Protein AF-A0A7V3TX67-F1 (afdb_monomer_lite)

Radius of gyration: 18.43 Å; chains: 1; bounding box: 28×33×55 Å

Secondary structure (DSSP, 8-state):
---HHHHTTSHHHHHHHHHHHHHHHHHHHHHH--PPTTHHHHHHTT-SS-EEEEESTHHHHHTHHHHHHHHHTT--EEEEEHHHHHHT--

Foldseek 3Di:
DDDPVRQCPDPVNVVVVCVVVVVVVVVVVVVVDDDDPPVVVCQLVCVDVEAELEDADPSLVVCVVVCVVCVVVVHHYDRDYPVVCVVPVD

Sequence (90 aa):
MASISELIRFEHVQDILAQPEAVERTAAALQKARPPEPFPADLASGRFRRLVLTGMGASFHALYPLHLSLTAHGAPSLVVETSELIHYQT

Structure (mmCIF, N/CA/C/O backbone):
data_AF-A0A7V3TX67-F1
#
_entry.id   AF-A0A7V3TX67-F1
#
loop_
_atom_site.group_PDB
_atom_site.id
_atom_site.type_symbol
_atom_site.label_atom_id
_atom_site.label_alt_id
_atom_site.label_comp_id
_atom_site.label_asym_id
_atom_site.label_entity_id
_atom_site.label_seq_id
_atom_site.pdbx_PDB_ins_code
_atom_site.Cartn_x
_atom_site.Cartn_y
_atom_site.Cartn_z
_atom_site.occupancy
_atom_site.B_iso_or_equiv
_atom_site.auth_seq_id
_atom_site.auth_comp_id
_atom_site.auth_asym_id
_atom_site.auth_atom_id
_atom_site.pdbx_PDB_model_num
ATOM 1 N N . MET A 1 1 ? 5.193 3.826 -34.968 1.00 78.94 1 MET A N 1
ATOM 2 C CA . MET A 1 1 ? 5.136 3.236 -33.610 1.00 78.94 1 MET A CA 1
ATOM 3 C C . MET A 1 1 ? 6.562 3.153 -33.096 1.00 78.94 1 MET A C 1
ATOM 5 O O . MET A 1 1 ? 7.427 2.843 -33.906 1.00 78.94 1 MET A O 1
ATOM 9 N N . ALA A 1 2 ? 6.817 3.474 -31.826 1.00 82.50 2 ALA A N 1
ATOM 10 C CA . ALA A 1 2 ? 8.154 3.331 -31.244 1.00 82.50 2 ALA A CA 1
ATOM 11 C C . ALA A 1 2 ? 8.536 1.845 -31.163 1.00 82.50 2 ALA A C 1
ATOM 13 O O . ALA A 1 2 ? 7.698 1.003 -30.837 1.00 82.50 2 ALA A 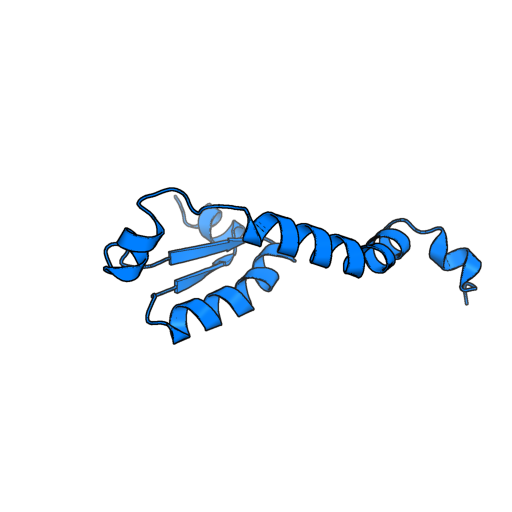O 1
ATOM 14 N N . SER A 1 3 ? 9.784 1.522 -31.480 1.00 93.62 3 SER A N 1
ATOM 15 C CA . SER A 1 3 ? 10.343 0.183 -31.312 1.00 93.62 3 SER A CA 1
ATOM 16 C C . SER A 1 3 ? 10.571 -0.139 -29.831 1.00 93.62 3 SER A C 1
ATOM 18 O O . SER A 1 3 ? 10.709 0.752 -28.994 1.00 93.62 3 SER A O 1
ATOM 20 N N . ILE A 1 4 ? 10.653 -1.430 -29.497 1.00 89.19 4 ILE A N 1
ATOM 21 C CA . ILE A 1 4 ? 10.885 -1.895 -28.117 1.00 89.19 4 ILE A CA 1
ATOM 22 C C . ILE A 1 4 ? 12.157 -1.267 -27.526 1.00 89.19 4 ILE A C 1
ATOM 24 O O . ILE A 1 4 ? 12.147 -0.789 -26.394 1.00 89.19 4 ILE A O 1
ATOM 28 N N . SER A 1 5 ? 13.236 -1.198 -28.310 1.00 91.81 5 SER A N 1
ATOM 29 C CA . SER A 1 5 ? 14.501 -0.586 -27.890 1.00 91.81 5 SER A CA 1
ATOM 30 C C . SER A 1 5 ? 14.374 0.907 -27.585 1.00 91.81 5 SER A C 1
ATOM 32 O O . SER A 1 5 ? 15.119 1.428 -26.761 1.00 91.81 5 SER A O 1
ATOM 34 N N . GLU A 1 6 ? 13.438 1.606 -28.228 1.00 94.38 6 GLU A N 1
ATOM 35 C CA . GLU A 1 6 ? 13.159 3.013 -27.938 1.00 94.38 6 GLU A CA 1
ATOM 36 C C . GLU A 1 6 ? 12.309 3.165 -26.674 1.00 94.38 6 GLU A C 1
ATOM 38 O O . GLU A 1 6 ? 12.567 4.080 -25.894 1.00 94.38 6 GLU A O 1
ATOM 43 N N . LEU A 1 7 ? 11.360 2.250 -26.442 1.00 93.94 7 LEU A N 1
ATOM 44 C CA . LEU A 1 7 ? 10.493 2.250 -25.260 1.00 93.94 7 LEU A CA 1
ATOM 45 C C . LEU A 1 7 ? 11.265 1.998 -23.959 1.00 93.94 7 LEU A C 1
ATOM 47 O O . LEU A 1 7 ? 11.017 2.671 -22.965 1.00 93.94 7 LEU A O 1
ATOM 51 N N . ILE A 1 8 ? 12.239 1.084 -23.968 1.00 94.94 8 ILE A N 1
ATOM 52 C CA . ILE A 1 8 ? 13.047 0.734 -22.781 1.00 94.94 8 ILE A CA 1
ATOM 53 C C . ILE A 1 8 ? 13.871 1.928 -22.258 1.00 94.94 8 ILE A C 1
ATOM 55 O O . ILE A 1 8 ? 14.342 1.915 -21.123 1.00 94.94 8 ILE A O 1
ATOM 59 N N . ARG A 1 9 ? 14.043 2.991 -23.053 1.00 94.12 9 ARG A N 1
ATOM 60 C CA . ARG A 1 9 ? 14.748 4.205 -22.617 1.00 94.12 9 ARG A CA 1
ATOM 61 C C . ARG A 1 9 ? 13.899 5.120 -21.736 1.00 94.12 9 ARG A C 1
ATOM 63 O O . ARG A 1 9 ? 14.458 6.028 -21.131 1.00 94.12 9 ARG A O 1
ATOM 70 N N . PHE A 1 10 ? 12.582 4.922 -21.677 1.00 96.75 10 PHE A N 1
ATOM 71 C CA . PHE A 1 10 ? 11.726 5.716 -20.804 1.00 96.75 10 PHE A CA 1
ATOM 72 C C . PHE A 1 10 ? 11.782 5.202 -19.366 1.00 96.75 10 PHE A C 1
ATOM 74 O O . PHE A 1 10 ? 11.595 4.014 -19.121 1.00 96.75 10 PHE A O 1
ATOM 81 N N . GLU A 1 11 ? 11.961 6.118 -18.416 1.00 96.81 11 GLU A N 1
ATOM 82 C CA . GLU A 1 11 ? 12.057 5.819 -16.981 1.00 96.81 11 GLU A CA 1
ATOM 83 C C . GLU A 1 11 ? 10.861 5.002 -16.472 1.00 96.81 11 GLU A C 1
ATOM 85 O O . GLU A 1 11 ? 11.047 3.924 -15.927 1.00 96.81 11 GLU A O 1
ATOM 90 N N . HIS A 1 12 ? 9.628 5.412 -16.786 1.00 94.88 12 HIS A N 1
ATOM 91 C CA . HIS A 1 12 ? 8.427 4.669 -16.379 1.00 94.88 12 HIS A CA 1
ATOM 92 C C . HIS A 1 12 ? 8.369 3.233 -16.936 1.00 94.88 12 HIS A C 1
ATOM 94 O O . HIS A 1 12 ? 7.774 2.354 -16.316 1.00 94.88 12 HIS A O 1
ATOM 100 N N . VAL A 1 13 ? 8.973 2.971 -18.104 1.00 97.12 13 VAL A N 1
ATOM 101 C CA . VAL A 1 13 ? 9.076 1.608 -18.650 1.00 97.12 13 VAL A CA 1
ATOM 102 C C . VAL A 1 13 ? 10.104 0.811 -17.858 1.00 97.12 13 VAL A C 1
ATOM 104 O O . VAL A 1 13 ? 9.844 -0.341 -17.525 1.00 97.12 13 VAL A O 1
ATOM 107 N N . GLN A 1 14 ? 11.243 1.415 -17.518 1.00 97.06 14 GLN A N 1
ATOM 108 C CA . GLN A 1 14 ? 12.249 0.781 -16.663 1.00 97.06 14 GLN A CA 1
ATOM 109 C C . GLN A 1 14 ? 11.683 0.466 -15.275 1.00 97.06 14 GLN A C 1
ATOM 111 O O . GLN A 1 14 ? 11.882 -0.646 -14.790 1.00 97.06 14 GLN A O 1
ATOM 116 N N . ASP A 1 15 ? 10.898 1.375 -14.695 1.00 97.06 15 ASP A N 1
ATOM 117 C CA . ASP A 1 15 ? 10.208 1.162 -13.422 1.00 97.06 15 ASP A CA 1
ATOM 118 C C . ASP A 1 15 ? 9.255 -0.032 -13.488 1.00 97.06 15 ASP A C 1
ATOM 120 O O . ASP A 1 15 ? 9.279 -0.883 -12.602 1.00 97.06 15 ASP A O 1
ATOM 124 N N . ILE A 1 16 ? 8.446 -0.142 -14.552 1.00 96.44 16 ILE A N 1
ATOM 125 C CA . ILE A 1 16 ? 7.553 -1.293 -14.767 1.00 96.44 16 ILE A CA 1
ATOM 126 C C . ILE A 1 16 ? 8.356 -2.591 -14.879 1.00 96.44 16 ILE A C 1
ATOM 128 O O . ILE A 1 16 ? 8.005 -3.589 -14.248 1.00 96.44 16 ILE A O 1
ATOM 132 N N . LEU A 1 17 ? 9.445 -2.584 -15.650 1.00 96.75 17 LEU A N 1
ATOM 133 C CA . LEU A 1 17 ? 10.302 -3.757 -15.826 1.00 96.75 17 LEU A CA 1
ATOM 134 C C . LEU A 1 17 ? 11.022 -4.161 -14.528 1.00 96.75 17 LEU A C 1
ATOM 136 O O . LEU A 1 17 ? 11.322 -5.340 -14.351 1.00 96.75 17 LEU A O 1
ATOM 140 N N . ALA A 1 18 ? 11.253 -3.220 -13.610 1.00 97.50 18 ALA A N 1
ATOM 141 C CA . ALA A 1 18 ? 11.848 -3.469 -12.300 1.00 97.50 18 ALA A CA 1
ATOM 142 C C . ALA A 1 18 ? 10.842 -3.961 -11.237 1.00 97.50 18 ALA A C 1
ATOM 144 O O . ALA A 1 18 ? 11.258 -4.406 -10.163 1.00 97.50 18 ALA A O 1
ATOM 145 N N . GLN A 1 19 ? 9.528 -3.916 -11.505 1.00 97.50 19 GLN A N 1
ATOM 146 C CA . GLN A 1 19 ? 8.498 -4.289 -10.524 1.00 97.50 19 GLN A CA 1
ATOM 147 C C . GLN A 1 19 ? 8.635 -5.711 -9.958 1.00 97.50 19 GLN A C 1
ATOM 149 O O . GLN A 1 19 ? 8.478 -5.842 -8.744 1.00 97.50 19 GLN A O 1
ATOM 154 N N . PRO A 1 20 ? 8.938 -6.768 -10.744 1.00 98.38 20 PRO A N 1
ATOM 155 C CA . PRO A 1 20 ? 9.054 -8.120 -10.193 1.00 98.38 20 PRO A CA 1
ATOM 156 C C . PRO A 1 20 ? 10.091 -8.199 -9.067 1.00 98.38 20 PRO A C 1
ATOM 158 O O . PRO A 1 20 ? 9.782 -8.645 -7.962 1.00 98.38 20 PRO A O 1
ATOM 161 N N . GLU A 1 21 ? 11.286 -7.653 -9.302 1.00 98.44 21 GLU A N 1
ATOM 162 C CA . GLU A 1 21 ? 12.356 -7.632 -8.304 1.00 98.44 21 GLU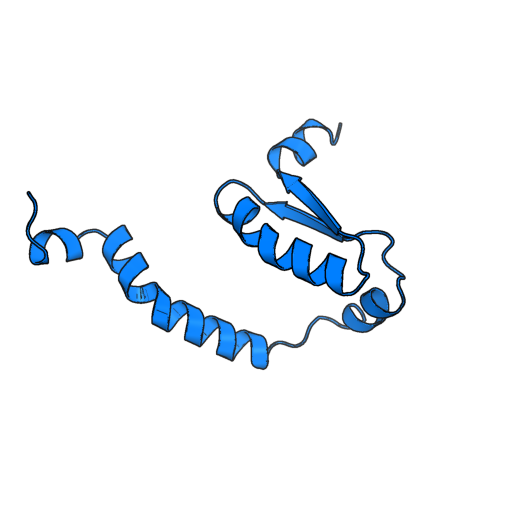 A CA 1
ATOM 163 C C . GLU A 1 21 ? 11.994 -6.737 -7.105 1.00 98.44 21 GLU A C 1
ATOM 165 O O . GLU A 1 21 ? 12.264 -7.079 -5.953 1.00 98.44 21 GLU A O 1
ATOM 170 N N . ALA A 1 22 ? 11.336 -5.597 -7.348 1.00 97.75 22 ALA A N 1
ATOM 171 C CA . ALA A 1 22 ? 10.876 -4.709 -6.283 1.00 97.75 22 ALA A CA 1
ATOM 172 C C . ALA A 1 22 ? 9.849 -5.392 -5.358 1.00 97.75 22 ALA A C 1
ATOM 174 O O . ALA A 1 22 ? 9.920 -5.230 -4.135 1.00 97.75 22 ALA A O 1
ATOM 175 N N . VAL A 1 23 ? 8.930 -6.189 -5.914 1.00 96.75 23 VAL A N 1
ATOM 176 C CA . VAL A 1 23 ? 7.936 -6.960 -5.152 1.00 96.75 23 VAL A CA 1
ATOM 177 C C . VAL A 1 23 ? 8.615 -8.058 -4.336 1.00 96.75 23 VAL A C 1
ATOM 179 O O . VAL A 1 23 ? 8.343 -8.173 -3.140 1.00 96.75 23 VAL A O 1
ATOM 182 N N . GLU A 1 24 ? 9.538 -8.816 -4.930 1.00 98.25 24 GLU A N 1
ATOM 183 C CA . GLU A 1 24 ? 10.299 -9.859 -4.227 1.00 98.25 24 GLU A CA 1
ATOM 184 C C . GLU A 1 24 ? 11.105 -9.288 -3.054 1.00 98.25 24 GLU A C 1
ATOM 186 O O . GLU A 1 24 ? 11.019 -9.789 -1.928 1.00 98.25 24 GLU A O 1
ATOM 191 N N . ARG A 1 25 ? 11.834 -8.187 -3.284 1.00 98.19 25 ARG A N 1
ATOM 192 C CA . ARG A 1 25 ? 12.594 -7.491 -2.235 1.00 98.19 25 ARG A CA 1
ATOM 193 C C . ARG A 1 25 ? 11.682 -6.978 -1.122 1.00 98.19 25 ARG A C 1
ATOM 195 O O . ARG A 1 25 ? 12.007 -7.144 0.055 1.00 98.19 25 ARG A O 1
ATOM 202 N N . THR A 1 26 ? 10.535 -6.400 -1.478 1.00 96.44 26 THR A N 1
ATOM 203 C CA . THR A 1 26 ? 9.540 -5.917 -0.509 1.00 96.44 26 THR A CA 1
ATOM 204 C C . THR A 1 26 ? 8.990 -7.059 0.339 1.00 96.44 26 THR A C 1
ATOM 206 O O . THR A 1 26 ? 8.972 -6.961 1.565 1.00 96.44 26 THR A O 1
ATOM 209 N N . ALA A 1 27 ? 8.602 -8.173 -0.284 1.00 96.56 27 ALA A N 1
ATOM 210 C CA . ALA A 1 27 ? 8.094 -9.342 0.424 1.00 96.56 27 ALA A CA 1
ATOM 211 C C . ALA A 1 27 ? 9.144 -9.926 1.384 1.00 96.56 27 ALA A C 1
ATOM 213 O O . ALA A 1 27 ? 8.843 -10.179 2.552 1.00 96.56 27 ALA A O 1
ATOM 214 N N . ALA A 1 28 ? 10.393 -10.069 0.932 1.00 97.56 28 ALA A N 1
ATOM 215 C CA . ALA A 1 28 ? 11.492 -10.556 1.762 1.00 97.56 28 ALA A CA 1
ATOM 216 C C . ALA A 1 28 ? 11.801 -9.625 2.950 1.00 97.56 28 ALA A C 1
ATOM 218 O O . ALA A 1 28 ? 12.150 -10.096 4.035 1.00 97.56 28 ALA A O 1
ATOM 219 N N . ALA A 1 29 ? 11.673 -8.307 2.768 1.00 96.81 29 ALA A N 1
ATOM 220 C CA . ALA A 1 29 ? 11.825 -7.336 3.847 1.00 96.81 29 ALA A CA 1
ATOM 221 C C . ALA A 1 29 ? 10.671 -7.428 4.859 1.00 96.81 29 ALA A C 1
ATOM 223 O O . ALA A 1 29 ? 10.918 -7.478 6.063 1.00 96.81 29 ALA A O 1
ATOM 224 N N . LEU A 1 30 ? 9.424 -7.523 4.386 1.00 94.00 30 LEU A N 1
ATOM 225 C CA . LEU A 1 30 ? 8.237 -7.625 5.240 1.00 94.00 30 LEU A CA 1
ATOM 226 C C . LEU A 1 30 ? 8.201 -8.919 6.061 1.00 94.00 30 LEU A C 1
ATOM 228 O O . LEU A 1 30 ? 7.772 -8.884 7.207 1.00 94.00 30 LEU A O 1
ATOM 232 N N . GLN A 1 31 ? 8.716 -10.035 5.537 1.00 94.38 31 GLN A N 1
ATOM 233 C CA . GLN A 1 31 ? 8.857 -11.283 6.306 1.00 94.38 31 GLN A CA 1
ATOM 234 C C . GLN A 1 31 ? 9.790 -11.145 7.519 1.00 94.38 31 GLN A C 1
ATOM 236 O O . GLN A 1 31 ? 9.654 -11.879 8.496 1.00 94.38 31 GLN A O 1
ATOM 241 N N . LYS A 1 32 ? 10.759 -10.225 7.454 1.00 94.75 32 LYS A N 1
ATOM 242 C CA . LYS A 1 32 ? 11.704 -9.940 8.546 1.00 94.75 32 LYS A CA 1
ATOM 243 C C . LYS A 1 32 ? 11.217 -8.811 9.450 1.00 94.75 32 LYS A C 1
ATOM 245 O O . LYS A 1 32 ? 11.678 -8.700 10.587 1.00 94.75 32 LYS A O 1
ATOM 250 N N . ALA A 1 33 ? 10.326 -7.963 8.942 1.00 92.56 33 ALA A N 1
ATOM 251 C CA . ALA A 1 33 ? 9.738 -6.876 9.697 1.00 92.56 33 ALA A CA 1
ATOM 252 C C . ALA A 1 33 ? 8.873 -7.437 10.828 1.00 92.56 33 ALA A C 1
ATOM 254 O O . ALA A 1 33 ? 8.122 -8.397 10.655 1.00 92.56 33 ALA A O 1
ATOM 255 N N . ARG A 1 34 ? 8.971 -6.815 12.001 1.00 90.31 34 ARG A N 1
ATOM 256 C CA . ARG A 1 34 ? 8.052 -7.075 13.105 1.00 90.31 34 ARG A CA 1
ATOM 257 C C . ARG A 1 34 ? 7.127 -5.874 13.231 1.00 90.31 34 ARG A C 1
ATOM 259 O O . ARG A 1 34 ? 7.639 -4.753 13.294 1.00 90.31 34 ARG A O 1
ATOM 266 N N . PRO A 1 35 ? 5.799 -6.071 13.243 1.00 87.81 35 PRO A N 1
ATOM 267 C CA . PRO A 1 35 ? 4.895 -4.985 13.581 1.00 87.81 35 PRO A CA 1
ATOM 268 C C . PRO A 1 35 ? 5.252 -4.451 14.978 1.00 87.81 35 PRO A C 1
ATOM 270 O O . PRO A 1 35 ? 5.700 -5.224 15.830 1.00 87.81 35 PRO A O 1
ATOM 273 N N . PRO A 1 36 ? 5.096 -3.141 15.224 1.00 88.19 36 PRO A N 1
ATOM 274 C CA . PRO A 1 36 ? 5.380 -2.579 16.533 1.00 88.19 36 PRO A CA 1
ATOM 275 C C . PRO A 1 36 ? 4.429 -3.189 17.561 1.00 88.19 36 PRO A C 1
ATOM 277 O O . PRO A 1 36 ? 3.212 -3.114 17.411 1.00 88.19 36 PRO A O 1
ATOM 280 N N . GLU A 1 37 ? 4.970 -3.776 18.621 1.00 89.50 37 GLU A N 1
ATOM 281 C CA . GLU A 1 37 ? 4.150 -4.167 19.764 1.00 89.50 37 GLU A CA 1
ATOM 282 C C . GLU A 1 37 ? 3.624 -2.906 20.472 1.00 89.50 37 GLU A C 1
ATOM 284 O O . GLU A 1 37 ? 4.364 -1.923 20.583 1.00 89.50 37 GLU A O 1
ATOM 289 N N . PRO A 1 38 ? 2.366 -2.889 20.954 1.00 90.06 38 PRO A N 1
ATOM 290 C CA . PRO A 1 38 ? 1.423 -4.011 21.065 1.00 90.06 38 PRO A CA 1
ATOM 291 C C . PRO A 1 38 ? 0.415 -4.134 19.899 1.00 90.06 38 PRO A C 1
ATOM 293 O O . PRO A 1 38 ? -0.652 -4.725 20.067 1.00 90.06 38 PRO A O 1
ATOM 296 N N . PHE A 1 39 ? 0.694 -3.557 18.724 1.00 90.12 39 PHE A N 1
ATOM 297 C CA . PHE A 1 39 ? -0.299 -3.390 17.654 1.00 90.12 39 PHE A CA 1
ATOM 298 C C . PHE A 1 39 ? -1.021 -4.683 17.230 1.00 90.12 39 PHE A C 1
ATOM 300 O O . PHE A 1 39 ? -2.249 -4.643 17.125 1.00 90.12 39 PHE A O 1
ATOM 307 N N . PRO A 1 40 ? -0.346 -5.833 17.017 1.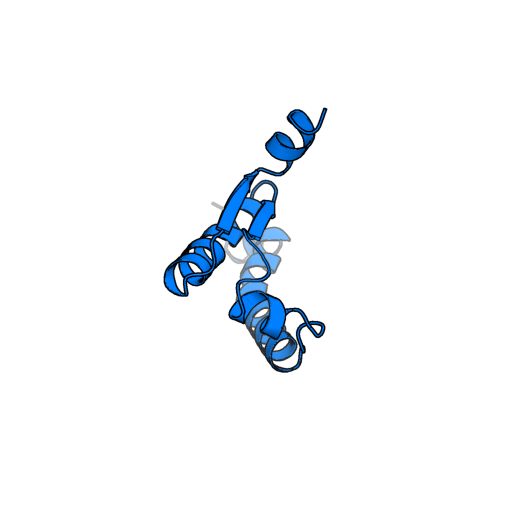00 89.19 40 PRO A N 1
ATOM 308 C CA . PRO A 1 40 ? -1.038 -7.064 16.630 1.00 89.19 40 PRO A CA 1
ATOM 309 C C . PRO A 1 40 ? -2.035 -7.541 17.689 1.00 89.19 40 PRO A C 1
ATOM 311 O O . PRO A 1 40 ? -3.147 -7.945 17.353 1.00 89.19 40 PRO A O 1
ATOM 314 N N . ALA A 1 41 ? -1.657 -7.461 18.968 1.00 90.75 41 ALA A N 1
ATOM 315 C CA . ALA A 1 41 ? -2.510 -7.857 20.082 1.00 90.75 41 ALA A CA 1
ATOM 316 C C . ALA A 1 41 ? -3.696 -6.895 20.258 1.00 90.75 41 ALA A C 1
ATOM 318 O O . ALA A 1 41 ? -4.833 -7.328 20.454 1.00 90.75 41 ALA A O 1
ATOM 319 N N . ASP A 1 42 ? -3.457 -5.591 20.131 1.00 91.75 42 ASP A N 1
ATOM 320 C CA . ASP A 1 42 ? -4.506 -4.570 20.181 1.00 91.75 42 ASP A CA 1
ATOM 321 C C . ASP A 1 42 ? -5.505 -4.726 19.019 1.00 91.75 42 ASP A C 1
ATOM 323 O O . ASP A 1 42 ? -6.715 -4.580 19.205 1.00 91.75 42 ASP A O 1
ATOM 327 N N . LEU A 1 43 ? -5.019 -5.080 17.826 1.00 88.81 43 LEU A N 1
ATOM 328 C CA . LEU A 1 43 ? -5.872 -5.361 16.676 1.00 88.81 43 LEU A CA 1
ATOM 329 C C . LEU A 1 43 ? -6.711 -6.627 16.892 1.00 88.81 43 LEU A C 1
ATOM 331 O O . LEU A 1 43 ? -7.926 -6.590 16.711 1.00 88.81 43 LEU A O 1
ATOM 335 N N . ALA A 1 44 ? -6.086 -7.725 17.323 1.00 87.00 44 ALA A N 1
ATOM 336 C CA . ALA A 1 44 ? -6.762 -9.005 17.540 1.00 87.00 44 ALA A CA 1
ATOM 337 C C . ALA A 1 44 ? -7.769 -8.971 18.703 1.00 87.00 44 ALA A C 1
ATOM 339 O O . ALA A 1 44 ? -8.793 -9.647 18.656 1.00 87.00 44 ALA A O 1
ATOM 340 N N . SER A 1 45 ? -7.501 -8.173 19.739 1.00 91.00 45 SER A N 1
ATOM 341 C CA . SER A 1 45 ? -8.410 -7.996 20.882 1.00 91.00 45 SER A CA 1
ATOM 342 C C . SER A 1 45 ? -9.612 -7.096 20.579 1.00 91.00 45 SER A C 1
ATOM 344 O O . SER A 1 45 ? -10.497 -6.959 21.423 1.00 91.00 45 SER A O 1
ATOM 346 N N . GLY A 1 46 ? -9.655 -6.459 19.403 1.00 88.75 46 GLY A N 1
ATOM 347 C CA . GLY A 1 4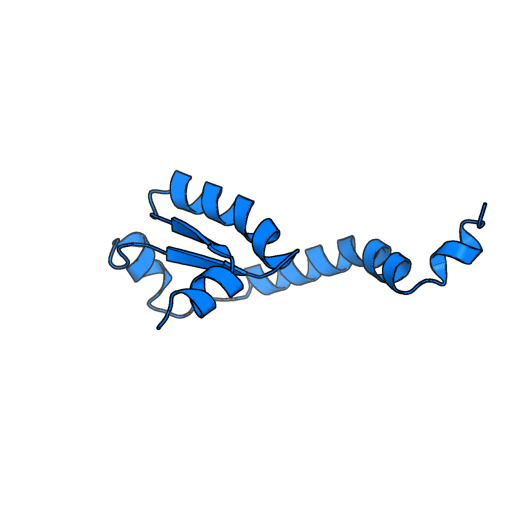6 ? -10.701 -5.498 19.058 1.00 88.75 46 GLY A CA 1
ATOM 348 C C . GLY A 1 46 ? -10.591 -4.179 19.826 1.00 88.75 46 GLY A C 1
ATOM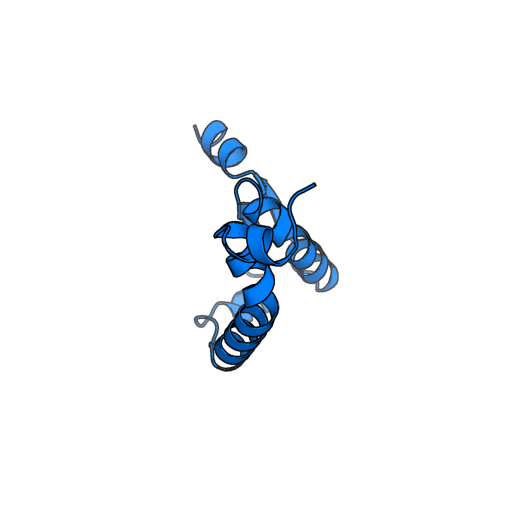 34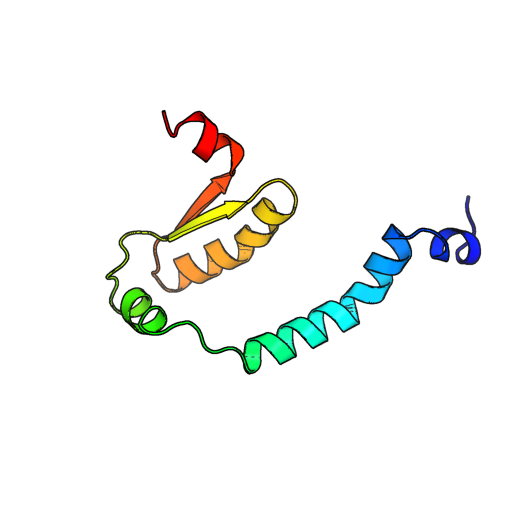9 O O . GLY A 1 46 ? -11.555 -3.413 19.868 1.00 88.75 46 GLY A O 1
ATOM 350 N N . ARG A 1 47 ? -9.425 -3.882 20.422 1.00 92.88 47 ARG A N 1
ATOM 351 C CA . ARG A 1 47 ? -9.175 -2.602 21.102 1.00 92.88 47 ARG A CA 1
ATOM 352 C C . ARG A 1 47 ? -9.402 -1.423 20.156 1.00 92.88 47 ARG A C 1
ATOM 354 O O . ARG A 1 47 ? -9.920 -0.384 20.566 1.00 92.88 47 ARG A O 1
ATOM 361 N N . PHE A 1 48 ? -9.027 -1.574 18.886 1.00 91.50 48 PHE A N 1
ATOM 362 C CA . PHE A 1 48 ? -9.346 -0.597 17.853 1.00 91.50 48 PHE A CA 1
ATOM 363 C C . PHE A 1 48 ? -10.767 -0.813 17.334 1.00 91.50 48 PHE A C 1
ATOM 365 O O . PHE A 1 48 ? -11.064 -1.811 16.686 1.00 91.50 48 PHE A O 1
ATOM 372 N N . ARG A 1 49 ? -11.638 0.179 17.544 1.00 91.94 49 ARG A N 1
ATOM 373 C CA . ARG A 1 49 ? -13.013 0.156 17.017 1.00 91.94 49 ARG A CA 1
ATOM 374 C C . ARG A 1 49 ? -13.060 0.130 15.485 1.00 91.94 49 ARG A C 1
ATOM 376 O O . ARG A 1 49 ? -14.019 -0.385 14.911 1.00 91.94 49 ARG A O 1
ATOM 383 N N . ARG A 1 50 ? -12.084 0.766 14.828 1.00 92.94 50 ARG A N 1
ATOM 384 C CA . ARG A 1 50 ? -11.999 0.883 13.370 1.00 92.94 50 ARG A CA 1
ATOM 385 C C . ARG A 1 50 ? -10.587 1.259 12.932 1.00 92.94 50 ARG A C 1
ATOM 387 O O . ARG A 1 50 ? -9.969 2.124 13.545 1.00 92.94 50 ARG A O 1
ATOM 394 N N . LEU A 1 51 ? -10.137 0.669 11.833 1.00 94.81 51 LEU A N 1
ATOM 395 C CA . LEU A 1 51 ? -8.946 1.079 11.095 1.00 94.81 51 LEU A CA 1
ATOM 396 C C . LEU A 1 51 ? -9.340 2.045 9.972 1.00 94.81 51 LEU A C 1
ATOM 398 O O . LEU A 1 51 ? -10.234 1.740 9.183 1.00 94.81 51 LEU A O 1
ATOM 402 N N . VAL A 1 52 ? -8.686 3.201 9.889 1.00 95.94 52 VAL A N 1
ATOM 403 C CA . VAL A 1 52 ? -8.862 4.141 8.773 1.00 95.94 52 VAL A CA 1
ATOM 404 C C . VAL A 1 52 ? -7.692 3.958 7.817 1.00 95.94 52 VAL A C 1
ATOM 406 O O . VAL A 1 52 ? -6.546 4.220 8.172 1.00 95.94 52 VAL A O 1
ATOM 409 N N . LEU A 1 53 ? -7.988 3.469 6.619 1.00 97.62 53 LEU A N 1
ATOM 410 C CA . LEU A 1 53 ? -7.045 3.330 5.521 1.00 97.62 53 LEU A CA 1
ATOM 411 C C . LEU A 1 53 ? -7.187 4.565 4.631 1.00 97.62 53 LEU A C 1
ATOM 413 O O . LEU A 1 53 ? -8.267 4.819 4.101 1.00 97.62 53 LEU A O 1
ATOM 417 N N . THR A 1 54 ? -6.109 5.328 4.475 1.00 97.94 54 THR A N 1
ATOM 418 C CA . THR A 1 54 ? -6.118 6.557 3.677 1.00 97.94 54 THR A CA 1
ATOM 419 C C . THR A 1 54 ? -4.919 6.633 2.751 1.00 97.94 54 THR A C 1
ATOM 421 O O . THR A 1 54 ? -3.821 6.192 3.089 1.00 97.94 54 THR A O 1
ATOM 424 N N . GLY A 1 55 ? -5.144 7.201 1.575 1.00 97.00 55 GLY A N 1
ATOM 425 C CA . GLY A 1 55 ? -4.148 7.425 0.539 1.00 97.00 55 GLY A CA 1
ATOM 426 C C . GLY A 1 55 ? -4.694 8.389 -0.509 1.00 97.00 55 GLY A C 1
ATOM 427 O O . GLY A 1 55 ? -5.873 8.735 -0.486 1.00 97.00 55 GLY A O 1
ATOM 428 N N . MET A 1 56 ? -3.831 8.798 -1.434 1.00 96.75 56 MET A N 1
ATOM 429 C CA . MET A 1 56 ? -4.170 9.657 -2.569 1.00 96.75 56 MET A CA 1
ATOM 430 C C . MET A 1 56 ? -3.732 9.001 -3.883 1.00 96.75 56 MET A C 1
ATOM 432 O O . MET A 1 56 ? -2.637 8.431 -3.980 1.00 96.75 56 MET A O 1
ATOM 436 N N . GLY A 1 57 ? -4.598 9.050 -4.897 1.00 95.38 57 GLY A N 1
ATOM 437 C CA . GLY A 1 57 ? -4.337 8.468 -6.216 1.00 95.38 57 GLY A CA 1
ATOM 438 C C . GLY A 1 57 ? -4.021 6.968 -6.158 1.00 95.38 57 GLY A C 1
ATOM 439 O O . GLY A 1 57 ? -4.780 6.181 -5.596 1.00 95.38 57 GLY A O 1
ATOM 440 N N . ALA A 1 58 ? -2.879 6.550 -6.712 1.00 95.00 58 ALA A N 1
ATOM 441 C CA . ALA A 1 58 ? -2.485 5.137 -6.744 1.00 95.00 58 ALA A CA 1
ATOM 442 C C . ALA A 1 58 ? -2.412 4.494 -5.343 1.00 95.00 58 ALA A C 1
ATOM 444 O O . ALA A 1 58 ? -2.797 3.338 -5.174 1.00 95.00 58 ALA A O 1
ATOM 445 N N . SER A 1 59 ? -1.986 5.252 -4.325 1.00 95.88 59 SER A N 1
ATOM 446 C CA . SER A 1 59 ? -1.905 4.749 -2.946 1.00 95.88 59 SER A CA 1
ATOM 447 C C . SER A 1 59 ? -3.278 4.496 -2.318 1.00 95.88 59 SER A C 1
ATOM 449 O O . SER A 1 59 ? -3.412 3.573 -1.524 1.00 95.88 59 SER A O 1
ATOM 451 N N . PHE A 1 60 ? -4.312 5.243 -2.720 1.00 97.88 60 PHE A N 1
ATOM 452 C CA . PHE A 1 60 ? -5.690 4.983 -2.303 1.00 97.88 60 PHE A CA 1
ATOM 453 C C . PHE A 1 60 ? -6.181 3.639 -2.851 1.00 97.88 60 PHE A C 1
ATOM 455 O O . PHE A 1 60 ? -6.673 2.791 -2.108 1.00 97.88 60 PHE A O 1
ATOM 462 N N . HIS A 1 61 ? -5.978 3.401 -4.148 1.00 96.62 61 HIS A N 1
ATOM 463 C CA . HIS A 1 61 ? -6.407 2.157 -4.790 1.00 96.62 61 HIS A CA 1
ATOM 464 C C . HIS A 1 61 ? -5.632 0.931 -4.289 1.00 96.62 61 HIS A C 1
ATOM 466 O O . HIS A 1 61 ? -6.207 -0.152 -4.176 1.00 96.62 61 HIS A O 1
ATOM 472 N N . ALA A 1 62 ? -4.362 1.102 -3.909 1.00 96.25 62 ALA A N 1
ATOM 473 C CA . ALA A 1 62 ? -3.553 0.039 -3.315 1.00 96.25 62 ALA A CA 1
ATOM 474 C C . ALA A 1 62 ? -4.103 -0.477 -1.967 1.00 96.25 62 ALA A C 1
ATOM 476 O O . ALA A 1 62 ? -3.785 -1.597 -1.569 1.00 96.25 62 ALA A O 1
ATOM 477 N N . LEU A 1 63 ? -4.949 0.294 -1.271 1.00 97.88 63 LEU A N 1
ATOM 478 C CA . LEU A 1 63 ? -5.525 -0.092 0.024 1.00 97.88 63 LEU A CA 1
ATOM 479 C C . LEU A 1 63 ? -6.734 -1.023 -0.098 1.00 97.88 63 LEU A C 1
ATOM 481 O O . LEU A 1 63 ? -7.129 -1.640 0.893 1.00 97.88 63 LEU A O 1
ATOM 485 N N . TYR A 1 64 ? -7.326 -1.155 -1.287 1.00 97.06 64 TYR A N 1
ATOM 486 C CA . TYR A 1 64 ? -8.556 -1.927 -1.454 1.00 97.06 64 TYR A CA 1
ATOM 487 C C . TYR A 1 64 ? -8.400 -3.420 -1.096 1.00 97.06 64 TYR A C 1
ATOM 489 O O . TYR A 1 64 ? -9.210 -3.924 -0.314 1.00 97.06 64 TYR A O 1
ATOM 497 N N . PRO A 1 65 ? -7.346 -4.138 -1.537 1.00 97.06 65 PRO A N 1
ATOM 498 C CA . PRO A 1 65 ? -7.130 -5.519 -1.102 1.00 97.06 65 PRO A CA 1
ATOM 499 C C . PRO A 1 65 ? -6.947 -5.651 0.418 1.00 97.06 65 PRO A C 1
ATOM 501 O O . PRO A 1 65 ? -7.431 -6.610 1.021 1.00 97.06 65 PRO A O 1
ATOM 504 N N . LEU A 1 66 ? -6.295 -4.673 1.061 1.00 96.12 66 LEU A N 1
ATOM 505 C CA . LEU A 1 66 ? -6.118 -4.660 2.514 1.00 96.12 66 LEU A CA 1
ATOM 506 C C . LEU A 1 66 ? -7.457 -4.470 3.240 1.00 96.12 66 LEU A C 1
ATOM 508 O O . LEU A 1 66 ? -7.721 -5.170 4.214 1.00 96.12 66 LEU A O 1
ATOM 512 N N . HIS A 1 67 ? -8.323 -3.583 2.746 1.00 97.50 67 HIS A N 1
ATOM 513 C CA . HIS A 1 67 ? -9.677 -3.403 3.272 1.00 97.50 67 HIS A CA 1
ATOM 514 C C . HIS A 1 67 ? -10.486 -4.707 3.245 1.00 97.50 67 HIS A C 1
ATOM 516 O O . HIS A 1 67 ? -11.081 -5.091 4.257 1.00 97.50 67 HIS A O 1
ATOM 522 N N . LEU A 1 68 ? -10.460 -5.424 2.117 1.00 97.25 68 LEU A N 1
ATOM 523 C CA . LEU A 1 68 ? -11.137 -6.716 1.984 1.00 97.25 68 LEU A CA 1
ATOM 524 C C . LEU A 1 68 ? -10.566 -7.759 2.950 1.00 97.25 68 LEU A C 1
ATOM 526 O O . LEU A 1 68 ? -11.320 -8.475 3.602 1.00 97.25 68 LEU A O 1
ATOM 530 N N . SER A 1 69 ? -9.240 -7.814 3.097 1.00 96.44 69 SER A N 1
ATOM 531 C CA . SER A 1 69 ? -8.599 -8.747 4.027 1.00 96.44 69 SER A CA 1
ATOM 532 C C . SER A 1 69 ? -8.971 -8.451 5.483 1.00 96.44 69 SER A C 1
ATOM 534 O O . SER A 1 69 ? -9.381 -9.352 6.211 1.00 96.44 69 SER A O 1
ATOM 536 N N . LEU A 1 70 ? -8.901 -7.188 5.913 1.00 94.06 70 LEU A N 1
ATOM 537 C CA . LEU A 1 70 ? -9.249 -6.791 7.280 1.00 94.06 70 LEU A CA 1
ATOM 538 C C . LEU A 1 70 ? -10.714 -7.102 7.603 1.00 94.06 70 LEU A C 1
ATOM 540 O O . LEU A 1 70 ? -11.002 -7.703 8.637 1.00 94.06 70 LEU A O 1
ATOM 544 N N . THR A 1 71 ? -11.631 -6.750 6.698 1.00 93.75 71 THR A N 1
ATOM 545 C CA . THR A 1 71 ? -13.066 -7.009 6.888 1.00 93.75 71 THR A CA 1
ATOM 546 C C . THR A 1 71 ? -13.379 -8.504 6.928 1.00 93.75 71 THR A C 1
ATOM 548 O O . THR A 1 71 ? -14.156 -8.928 7.782 1.00 93.75 71 THR A O 1
ATOM 551 N N . ALA A 1 72 ? -12.720 -9.319 6.096 1.00 95.31 72 ALA A N 1
ATOM 552 C CA . ALA A 1 72 ? -12.847 -10.776 6.132 1.00 95.31 72 ALA A CA 1
ATOM 553 C C . ALA A 1 72 ? -12.364 -11.398 7.459 1.00 95.31 72 ALA A C 1
ATOM 555 O O . ALA A 1 72 ? -12.893 -12.425 7.875 1.00 95.31 72 ALA A O 1
ATOM 556 N N . HIS A 1 73 ? -11.410 -10.764 8.150 1.00 92.19 73 HIS A N 1
ATOM 557 C CA . HIS A 1 73 ? -10.907 -11.194 9.463 1.00 92.19 73 HIS A CA 1
ATOM 558 C C . HIS A 1 73 ? -11.621 -10.514 10.646 1.00 92.19 73 HIS A C 1
ATOM 560 O O . HIS A 1 73 ? -11.143 -10.576 11.777 1.00 92.19 73 HIS A O 1
ATOM 566 N N . GLY A 1 74 ? -12.758 -9.851 10.410 1.00 90.81 74 GLY A N 1
ATOM 567 C CA . GLY A 1 74 ? -13.545 -9.209 11.465 1.00 90.81 74 GLY A CA 1
ATOM 568 C C . GLY A 1 74 ? -12.934 -7.923 12.028 1.00 90.81 74 GLY A C 1
ATOM 569 O O . GLY A 1 74 ? -13.448 -7.402 13.014 1.00 90.81 74 GLY A O 1
ATOM 570 N N . ALA A 1 75 ? -11.881 -7.383 11.405 1.00 93.06 75 ALA A N 1
ATOM 571 C CA . ALA A 1 75 ? -11.304 -6.088 11.748 1.00 93.06 75 ALA A CA 1
ATOM 572 C C . ALA A 1 75 ? -12.040 -4.972 10.978 1.00 93.06 75 ALA A C 1
ATOM 574 O O . ALA A 1 75 ? -11.875 -4.851 9.757 1.00 93.06 75 ALA A O 1
ATOM 575 N N . PRO A 1 76 ? -12.851 -4.124 11.644 1.00 93.19 76 PRO A N 1
ATOM 576 C CA . PRO A 1 76 ? -13.601 -3.083 10.953 1.00 93.19 76 PRO A CA 1
ATOM 577 C C . PRO A 1 76 ? -12.645 -2.072 10.319 1.00 93.19 76 PRO A C 1
ATOM 579 O O . PRO A 1 76 ? -11.818 -1.477 11.011 1.00 93.19 76 PRO A O 1
ATOM 582 N N . SER A 1 77 ? -12.774 -1.831 9.015 1.00 96.00 77 SER A N 1
ATOM 583 C CA . SER A 1 77 ? -11.963 -0.837 8.307 1.00 96.00 77 SER A CA 1
ATOM 584 C C . SER A 1 77 ? -12.809 0.087 7.434 1.00 96.00 77 SER A C 1
ATOM 586 O O . SER A 1 77 ? -13.866 -0.299 6.939 1.00 96.00 77 SER A O 1
ATOM 588 N N . LEU A 1 78 ? -12.343 1.325 7.282 1.00 95.88 78 LEU A N 1
ATOM 589 C CA . LEU A 1 78 ? -12.878 2.350 6.387 1.00 95.88 78 LEU A CA 1
ATOM 590 C C . LEU A 1 78 ? -11.762 2.767 5.435 1.00 95.88 78 LEU A C 1
ATOM 592 O O . LEU A 1 78 ? -10.653 3.030 5.893 1.00 95.88 78 LEU A O 1
ATOM 596 N N . VAL A 1 79 ? -12.069 2.852 4.144 1.00 97.31 79 VAL A N 1
ATOM 597 C CA . VAL A 1 79 ? -11.178 3.449 3.147 1.00 97.31 79 VAL A CA 1
ATOM 598 C C . VAL A 1 79 ? -11.712 4.834 2.819 1.00 97.31 79 VAL A C 1
ATOM 600 O O . VAL A 1 79 ? -12.893 4.973 2.509 1.00 97.31 79 VAL A O 1
ATOM 603 N N . VAL A 1 80 ? -10.864 5.846 2.918 1.00 96.62 80 VAL A N 1
ATOM 604 C CA . VAL A 1 80 ? -11.219 7.243 2.653 1.00 96.62 80 VAL A CA 1
ATOM 605 C C . VAL A 1 80 ? -10.061 7.912 1.929 1.00 96.62 80 VAL A C 1
ATOM 607 O O . VAL A 1 80 ? -8.899 7.588 2.173 1.00 96.62 80 VAL A O 1
ATOM 610 N N . GLU A 1 81 ? -10.371 8.769 0.966 1.00 96.81 81 GLU A N 1
ATOM 611 C CA . GLU A 1 81 ? -9.342 9.474 0.215 1.00 96.81 81 GLU A CA 1
ATOM 612 C C . GLU A 1 81 ? -8.747 10.587 1.100 1.00 96.81 81 GLU A C 1
ATOM 614 O O . GLU A 1 81 ? -9.452 11.234 1.880 1.00 96.81 81 GLU A O 1
ATOM 619 N N . THR A 1 82 ? -7.426 10.773 1.049 1.00 96.75 82 THR A N 1
ATOM 620 C CA . THR A 1 82 ? -6.725 11.672 1.979 1.00 96.75 82 THR A CA 1
ATOM 621 C C . THR A 1 82 ? -7.182 13.131 1.860 1.00 96.75 82 THR A C 1
ATOM 623 O O . THR A 1 82 ? -7.268 13.820 2.876 1.00 96.75 82 THR A O 1
ATOM 626 N N . SER A 1 83 ? -7.487 13.624 0.658 1.00 94.94 83 SER A N 1
ATOM 627 C CA . SER A 1 83 ? -8.027 14.974 0.461 1.00 94.94 83 SER A CA 1
ATOM 628 C C . SER A 1 83 ? -9.413 15.145 1.082 1.00 94.94 83 SER A C 1
ATOM 630 O O . SER A 1 83 ? -9.671 16.208 1.643 1.00 94.94 83 SER A O 1
ATOM 632 N N . GLU A 1 84 ? -10.260 14.109 1.094 1.00 94.31 84 GLU A N 1
ATOM 633 C CA . GLU A 1 84 ? -11.547 14.157 1.801 1.00 94.31 84 GLU A CA 1
ATOM 634 C C . GLU A 1 84 ? -11.345 14.282 3.315 1.00 94.31 84 GLU A C 1
ATOM 636 O O . GLU A 1 84 ? -11.977 15.123 3.954 1.00 94.31 84 GLU A O 1
ATOM 641 N N . LEU A 1 85 ? -10.419 13.505 3.895 1.00 92.50 85 LEU A N 1
ATOM 642 C CA . LEU A 1 85 ? -10.100 13.614 5.323 1.00 92.50 85 LEU A CA 1
ATOM 643 C C . LEU A 1 85 ? -9.622 15.014 5.701 1.00 92.50 85 LEU A C 1
ATOM 645 O O . LEU A 1 85 ? -10.078 15.560 6.700 1.00 92.50 85 LEU A O 1
ATOM 649 N N . ILE A 1 86 ? -8.717 15.589 4.907 1.00 93.56 86 ILE A N 1
ATOM 650 C CA . ILE A 1 86 ? -8.183 16.931 5.157 1.00 93.56 86 ILE A CA 1
ATOM 651 C C . ILE A 1 86 ? -9.290 17.979 5.014 1.00 93.56 86 ILE A C 1
ATOM 653 O O . ILE A 1 86 ? -9.383 18.886 5.837 1.00 93.56 86 ILE A O 1
ATOM 657 N N . HIS A 1 87 ? -10.135 17.853 3.989 1.00 93.94 87 HIS A N 1
ATOM 658 C CA . HIS A 1 87 ? -11.207 18.805 3.718 1.00 93.94 87 HIS A CA 1
ATOM 659 C C . HIS A 1 87 ? -12.245 18.868 4.848 1.00 93.94 87 HIS A C 1
ATOM 661 O O . HIS A 1 87 ? -12.730 19.952 5.164 1.00 93.94 87 HIS A O 1
ATOM 667 N N . TYR A 1 88 ? -12.555 17.730 5.476 1.00 92.75 88 TYR A N 1
ATOM 668 C CA . TYR A 1 88 ? -13.568 17.624 6.532 1.00 92.75 88 TYR A CA 1
ATOM 669 C C . TYR A 1 88 ? -12.996 17.583 7.964 1.00 92.75 88 TYR A C 1
ATOM 671 O O . TYR A 1 88 ? -13.738 17.298 8.902 1.00 92.75 88 TYR A O 1
ATOM 679 N N . GLN A 1 89 ? -11.694 17.840 8.161 1.00 83.12 89 GLN A N 1
ATOM 680 C CA . GLN A 1 89 ? -11.073 17.857 9.498 1.00 83.12 89 GLN A CA 1
ATOM 681 C C . GLN A 1 89 ? -11.365 19.148 10.295 1.00 83.12 89 GLN A C 1
ATOM 683 O O . GLN A 1 89 ? -11.192 19.161 11.515 1.00 83.12 89 GLN A O 1
ATOM 688 N N . THR A 1 90 ? -11.777 20.224 9.623 1.00 55.00 90 THR A N 1
ATOM 689 C CA . THR A 1 90 ? -12.208 21.502 10.230 1.00 55.00 90 THR A CA 1
ATOM 690 C C . THR A 1 90 ? -13.629 21.457 10.761 1.00 55.00 90 THR A C 1
ATOM 692 O O . THR A 1 90 ? -13.845 22.035 11.849 1.00 55.00 90 THR A O 1
#

pLDDT: mean 93.7, std 5.53, range [55.0, 98.44]